Protein AF-A0AB33R6C9-F1 (afdb_monomer_lite)

Radius of gyration: 35.44 Å; chains: 1; bounding box: 58×31×119 Å

Organism: NCBI:txid759913

Sequence (125 aa):
MRLLVHYVFEKSDEPRVKSTPTNRRSEMIALNFREKMIQENEEQLADLSQRYIRLANDLDNFEMALKFLKGDLYEFAQSMLKTDSNWDSLMREFHISRSTVRNWRRKVLDHVREVYMKMGFSLEK

Secondary structure (DSSP, 8-state):
--------------------HHHHHHHHHHHHHHHHHHHHHHHHHHHHHHHHHHHHHHHHHHHHHHHTS-THHHHHHHHHTSTT--HHHHHHHHT--HHHHHHHHHHHHHHHHHHHHHTT--S--

pLDDT: mean 83.79, std 18.88, range [34.28, 97.88]

Structure (mmCIF, N/CA/C/O backbone):
data_AF-A0AB33R6C9-F1
#
_entry.id   AF-A0AB33R6C9-F1
#
loop_
_atom_site.group_PDB
_atom_site.id
_atom_site.type_symbol
_atom_site.label_atom_id
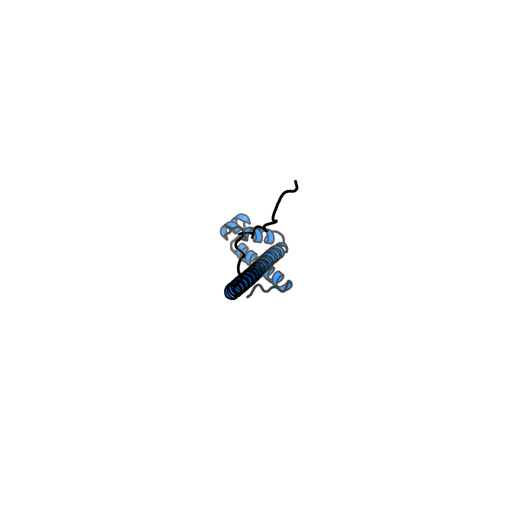_atom_site.label_alt_id
_atom_site.label_comp_id
_atom_site.label_asym_id
_atom_site.label_entity_id
_atom_site.label_seq_id
_atom_site.pdbx_PDB_ins_code
_atom_site.Cartn_x
_atom_site.Cartn_y
_atom_site.Cartn_z
_atom_site.occupancy
_atom_site.B_iso_or_equiv
_atom_site.auth_seq_id
_atom_site.auth_comp_id
_atom_site.auth_asym_id
_atom_site.auth_atom_id
_atom_site.pdbx_PDB_model_num
ATOM 1 N N . MET A 1 1 ? -22.751 6.238 98.188 1.00 43.12 1 MET A N 1
ATOM 2 C CA . MET A 1 1 ? -22.127 6.846 96.993 1.00 43.12 1 MET A CA 1
ATOM 3 C C . MET A 1 1 ? -21.962 5.762 95.928 1.00 43.12 1 MET A C 1
ATOM 5 O O . MET A 1 1 ? -21.115 4.897 96.099 1.00 43.12 1 MET A O 1
ATOM 9 N N . ARG A 1 2 ? -22.795 5.747 94.882 1.00 34.28 2 ARG A N 1
ATOM 10 C CA . ARG A 1 2 ? -22.467 5.161 93.569 1.00 34.28 2 ARG A CA 1
ATOM 11 C C . ARG A 1 2 ? -23.427 5.749 92.536 1.00 34.28 2 ARG A C 1
ATOM 13 O O . ARG A 1 2 ? -24.634 5.752 92.742 1.00 34.28 2 ARG A O 1
ATOM 20 N N . LEU A 1 3 ? -22.820 6.368 91.533 1.00 37.06 3 LEU A N 1
ATOM 21 C CA . LEU A 1 3 ? -23.410 7.271 90.557 1.00 37.06 3 LEU A CA 1
ATOM 22 C C . LEU A 1 3 ? -24.249 6.535 89.505 1.00 37.06 3 LEU A C 1
ATOM 24 O O . LEU A 1 3 ? -23.888 5.450 89.058 1.00 37.06 3 LEU A O 1
ATOM 28 N N . LEU A 1 4 ? -25.333 7.200 89.096 1.00 41.91 4 LEU A N 1
ATOM 29 C CA . LEU A 1 4 ? -26.009 7.060 87.806 1.00 41.91 4 LEU A CA 1
ATOM 30 C C . LEU A 1 4 ? -25.003 7.170 86.657 1.00 41.91 4 LEU A C 1
ATOM 32 O O . LEU A 1 4 ? -24.271 8.152 86.637 1.00 41.91 4 LEU A O 1
ATOM 36 N N . VAL A 1 5 ? -25.084 6.288 85.657 1.00 40.25 5 VAL A N 1
ATOM 37 C CA . VAL A 1 5 ? -25.121 6.712 84.246 1.00 40.25 5 VAL A CA 1
ATOM 38 C C . VAL A 1 5 ? -25.996 5.719 83.478 1.00 40.25 5 VAL A C 1
ATOM 40 O O . VAL A 1 5 ? -25.635 4.565 83.263 1.00 40.25 5 VAL A O 1
ATOM 43 N N . HIS A 1 6 ? -27.180 6.191 83.100 1.00 42.44 6 HIS A N 1
ATOM 44 C CA . HIS A 1 6 ? -28.049 5.585 82.101 1.00 42.44 6 HIS A CA 1
ATOM 45 C C . HIS A 1 6 ? -27.272 5.524 80.776 1.00 42.44 6 HIS A C 1
ATOM 47 O O . HIS A 1 6 ? -26.891 6.566 80.246 1.00 42.44 6 HIS A O 1
ATOM 53 N N . TYR A 1 7 ? -27.028 4.329 80.240 1.00 40.84 7 TYR A N 1
ATOM 54 C CA . TYR A 1 7 ? -26.463 4.172 78.900 1.00 40.84 7 TYR A CA 1
ATOM 55 C C . TYR A 1 7 ? -27.573 4.484 77.888 1.00 40.84 7 TYR A C 1
ATOM 57 O O . TYR A 1 7 ? -28.327 3.609 77.463 1.00 40.84 7 TYR A O 1
ATOM 65 N N . VAL A 1 8 ? -27.752 5.767 77.576 1.00 42.06 8 VAL A N 1
ATOM 66 C CA . VAL A 1 8 ? -28.540 6.191 76.420 1.00 42.06 8 VAL A CA 1
ATOM 67 C C . VAL A 1 8 ? -27.720 5.790 75.201 1.00 42.06 8 VAL A C 1
ATOM 69 O O . VAL A 1 8 ? -26.682 6.382 74.930 1.00 42.06 8 VAL A O 1
ATOM 72 N N . PHE A 1 9 ? -28.160 4.747 74.496 1.00 43.16 9 PHE A N 1
ATOM 73 C CA . PHE A 1 9 ? -27.712 4.506 73.130 1.00 43.16 9 PHE A CA 1
ATOM 74 C C . PHE A 1 9 ? -28.133 5.726 72.313 1.00 43.16 9 PHE A C 1
ATOM 76 O O . PHE A 1 9 ? -29.310 5.895 71.986 1.00 43.16 9 PHE A O 1
ATOM 83 N N . GLU A 1 10 ? -27.172 6.605 72.054 1.00 43.47 10 GLU A N 1
ATOM 84 C CA . GLU A 1 10 ? -27.294 7.694 71.103 1.00 43.47 10 GLU A CA 1
ATOM 85 C C . GLU A 1 10 ? -27.723 7.066 69.773 1.00 43.47 10 GLU A C 1
ATOM 87 O O . GLU A 1 10 ? -27.011 6.260 69.168 1.00 43.47 10 GLU A O 1
ATOM 92 N N . LYS A 1 11 ? -28.965 7.338 69.367 1.00 45.53 11 LYS A N 1
ATOM 93 C CA . LYS A 1 11 ? -29.448 6.988 68.037 1.00 45.53 11 LYS A CA 1
ATOM 94 C C . LYS A 1 11 ? -28.549 7.763 67.081 1.00 45.53 11 LYS A C 1
ATOM 96 O O . LYS A 1 11 ? -28.610 8.987 67.075 1.00 45.53 11 LYS A O 1
ATOM 101 N N . SER A 1 12 ? -27.699 7.069 66.329 1.00 44.62 12 SER A N 1
ATOM 102 C CA . SER A 1 12 ? -26.911 7.717 65.290 1.00 44.62 12 SER A CA 1
ATOM 103 C C . SER A 1 12 ? -27.874 8.395 64.314 1.00 44.62 12 SER A C 1
ATOM 105 O O . SER A 1 12 ? -28.658 7.737 63.629 1.00 44.62 12 SER A O 1
ATOM 107 N N . ASP A 1 13 ? -27.829 9.724 64.281 1.00 49.78 13 ASP A N 1
ATOM 108 C CA . ASP A 1 13 ? -28.570 10.579 63.348 1.00 49.78 13 ASP A CA 1
ATOM 109 C C . ASP A 1 13 ? -27.876 10.610 61.971 1.00 49.78 13 ASP A C 1
ATOM 111 O O . ASP A 1 13 ? -27.908 11.596 61.236 1.00 49.78 13 ASP A O 1
ATOM 115 N N . GLU A 1 14 ? -27.219 9.509 61.596 1.00 55.03 14 GLU A N 1
ATOM 116 C CA . GLU A 1 14 ? -26.761 9.331 60.227 1.00 55.03 14 GLU A CA 1
ATOM 117 C C . GLU A 1 14 ? -27.985 9.056 59.350 1.00 55.03 14 GLU A C 1
ATOM 119 O O . GLU A 1 14 ? -28.774 8.149 59.656 1.00 55.03 14 GLU A O 1
ATOM 124 N N . PRO A 1 15 ? -28.172 9.802 58.246 1.00 49.88 15 PRO A N 1
ATOM 125 C CA . PRO A 1 15 ? -29.261 9.545 57.324 1.00 49.88 15 PRO A CA 1
ATOM 126 C C . PRO A 1 15 ? -29.094 8.137 56.745 1.00 49.88 15 PRO A C 1
ATOM 128 O O . PRO A 1 15 ? -28.334 7.906 55.808 1.00 49.88 15 PRO A O 1
ATOM 131 N N . ARG A 1 16 ? -29.828 7.168 57.305 1.00 59.94 16 ARG A N 1
ATOM 132 C CA . ARG A 1 16 ? -29.941 5.828 56.731 1.00 59.94 16 ARG A CA 1
ATOM 133 C C . ARG A 1 16 ? -30.544 5.978 55.344 1.00 59.94 16 ARG A C 1
ATOM 135 O O . ARG A 1 16 ? -31.725 6.305 55.217 1.00 59.94 16 ARG A O 1
ATOM 142 N N . VAL A 1 17 ? -29.734 5.721 54.319 1.00 58.28 17 VAL A N 1
ATOM 143 C CA . VAL A 1 17 ? -30.177 5.642 52.927 1.00 58.28 17 VAL A CA 1
ATOM 144 C C . VAL A 1 17 ? -31.285 4.591 52.861 1.00 58.28 17 VAL A C 1
ATOM 146 O O . VAL A 1 17 ? -31.045 3.388 52.957 1.00 58.28 17 VAL A O 1
ATOM 149 N N . LYS A 1 18 ? -32.540 5.042 52.785 1.00 55.94 18 LYS A N 1
ATOM 150 C CA . LYS A 1 18 ? -33.691 4.149 52.651 1.00 55.94 18 LYS A CA 1
ATOM 151 C C . LYS A 1 18 ? -33.727 3.663 51.205 1.00 55.94 18 LYS A C 1
ATOM 153 O O . LYS A 1 18 ? -34.119 4.417 50.320 1.00 55.94 18 LYS A O 1
ATOM 158 N N . SER A 1 19 ? -33.347 2.406 50.966 1.00 53.47 19 SER A N 1
ATOM 159 C CA . SER A 1 19 ? -33.488 1.788 49.644 1.00 53.47 19 SER A CA 1
ATOM 160 C C . SER A 1 19 ? -34.977 1.564 49.347 1.00 53.47 19 SER A C 1
ATOM 162 O O . SER A 1 19 ? -35.580 0.599 49.823 1.00 53.47 19 SER A O 1
ATOM 164 N N . THR A 1 20 ? -35.605 2.466 48.601 1.00 58.34 20 THR A N 1
ATOM 165 C CA . THR A 1 20 ? -36.951 2.253 48.055 1.00 58.34 20 THR A CA 1
ATOM 166 C C . THR A 1 20 ? -36.880 1.361 46.804 1.00 58.34 20 THR A C 1
ATOM 168 O O . THR A 1 20 ? -35.846 1.319 46.135 1.00 58.34 20 THR A O 1
ATOM 171 N N . PRO A 1 21 ? -37.951 0.635 46.434 1.00 59.47 21 PRO A N 1
ATOM 172 C CA . PRO A 1 21 ? -37.959 -0.231 45.244 1.00 59.47 21 PRO A CA 1
ATOM 173 C C . PRO A 1 21 ? -37.589 0.503 43.943 1.00 59.47 21 PRO A C 1
ATOM 175 O O . PRO A 1 21 ? -36.956 -0.063 43.054 1.00 5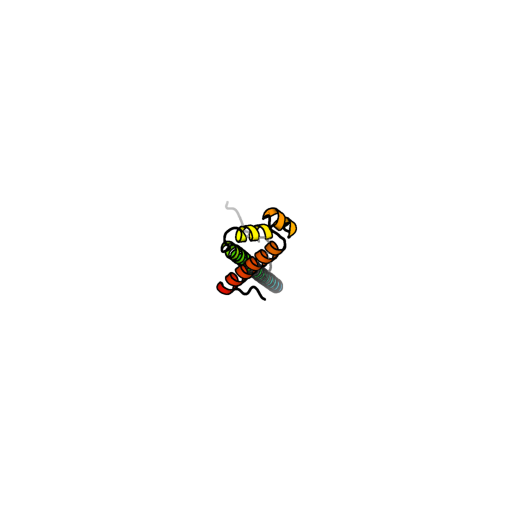9.47 21 PRO A O 1
ATOM 178 N N . THR A 1 22 ? -37.941 1.786 43.849 1.00 61.59 22 THR A N 1
ATOM 179 C CA . THR A 1 22 ? -37.576 2.693 42.755 1.00 61.59 22 THR A CA 1
ATOM 180 C C . THR A 1 22 ? -36.079 2.991 42.707 1.00 61.59 22 THR A C 1
ATOM 182 O O . THR A 1 22 ? -35.517 3.038 41.619 1.00 61.59 22 THR A O 1
ATOM 185 N N . ASN A 1 23 ? -35.422 3.136 43.860 1.00 60.59 23 ASN A N 1
ATOM 186 C CA . ASN A 1 23 ? -33.978 3.349 43.948 1.00 60.59 23 ASN A CA 1
ATOM 187 C C . ASN A 1 23 ? -33.203 2.105 43.460 1.00 60.59 23 ASN A C 1
ATOM 189 O O . ASN A 1 23 ? -32.349 2.247 42.590 1.00 60.59 23 ASN A O 1
ATOM 193 N N . ARG A 1 24 ? -33.617 0.888 43.853 1.00 67.94 24 ARG A N 1
ATOM 194 C CA . ARG A 1 24 ? -33.031 -0.367 43.328 1.00 67.94 24 ARG A CA 1
ATOM 195 C C . ARG A 1 24 ? -33.167 -0.502 41.811 1.00 67.94 24 ARG A C 1
ATOM 197 O O . ARG A 1 24 ? -32.252 -0.965 41.139 1.00 67.94 24 ARG A O 1
ATOM 204 N N . ARG A 1 25 ? -34.312 -0.091 41.253 1.00 74.75 25 ARG A N 1
ATOM 205 C CA . ARG A 1 25 ? -34.537 -0.113 39.801 1.00 74.75 25 ARG A CA 1
ATOM 206 C C . ARG A 1 25 ? -33.613 0.867 39.077 1.00 74.75 25 ARG A C 1
ATOM 208 O O . ARG A 1 25 ? -33.055 0.507 38.048 1.00 74.75 25 ARG A O 1
ATOM 215 N N . SER A 1 26 ? -33.435 2.074 39.611 1.00 78.44 26 SER A N 1
ATOM 216 C CA . SER A 1 26 ? -32.513 3.068 39.051 1.00 78.44 26 SER A CA 1
ATOM 217 C C . SER A 1 26 ? -31.052 2.627 39.143 1.00 78.44 26 SER A C 1
ATOM 219 O O . SER A 1 26 ? -30.313 2.806 38.180 1.00 78.44 26 SER A O 1
ATOM 221 N N . GLU A 1 27 ? -30.646 2.005 40.253 1.00 77.88 27 GLU A N 1
ATOM 222 C CA . GLU A 1 27 ? -29.307 1.424 40.419 1.00 77.88 27 GLU A CA 1
ATOM 223 C C . GLU A 1 27 ? -29.046 0.314 39.394 1.00 77.88 27 GLU A C 1
ATOM 225 O O . GLU A 1 27 ? -28.038 0.353 38.695 1.00 77.88 27 GLU A O 1
ATOM 230 N N . MET A 1 28 ? -29.985 -0.624 39.223 1.00 80.88 28 MET A N 1
ATOM 231 C CA . MET A 1 28 ? -29.882 -1.668 38.196 1.00 80.88 28 MET A CA 1
ATOM 232 C C . MET A 1 28 ? -29.802 -1.092 36.780 1.00 80.88 28 MET A C 1
ATOM 234 O O . MET A 1 28 ? -29.017 -1.562 35.965 1.00 80.88 28 MET A O 1
ATOM 238 N N . ILE A 1 29 ? -30.598 -0.063 36.476 1.00 83.06 29 ILE A N 1
ATOM 239 C CA . ILE A 1 29 ? -30.553 0.610 35.174 1.00 83.06 29 ILE A CA 1
ATOM 240 C C . ILE A 1 29 ? -29.179 1.257 34.959 1.00 83.06 29 ILE A C 1
ATOM 242 O O . ILE A 1 29 ? -28.590 1.076 33.897 1.00 83.06 29 ILE A O 1
ATOM 246 N N . ALA A 1 30 ? -28.642 1.964 35.956 1.00 88.12 30 ALA A N 1
ATOM 247 C CA . ALA A 1 30 ? -27.326 2.594 35.871 1.00 88.12 30 ALA A CA 1
ATOM 248 C C . ALA A 1 30 ? -26.193 1.569 35.684 1.00 88.12 30 ALA A C 1
ATOM 250 O O . ALA A 1 30 ? -25.288 1.804 34.882 1.00 88.12 30 ALA A O 1
ATOM 251 N N . LEU A 1 31 ? -26.260 0.423 36.373 1.00 88.88 31 LEU A N 1
ATOM 252 C CA . LEU A 1 31 ? -25.316 -0.684 36.194 1.00 88.88 31 LEU A CA 1
ATOM 253 C C . LEU A 1 31 ? -25.395 -1.262 34.777 1.00 88.88 31 LEU A C 1
ATOM 255 O O . LEU A 1 31 ? -24.372 -1.336 34.104 1.00 88.88 31 LEU A O 1
ATOM 259 N N . ASN A 1 32 ? -26.601 -1.546 34.281 1.00 89.06 32 ASN A N 1
ATOM 260 C CA . ASN A 1 32 ? -26.800 -2.064 32.925 1.00 89.06 32 ASN A CA 1
ATOM 261 C C . ASN A 1 32 ? -26.306 -1.083 31.847 1.00 89.06 32 ASN A C 1
ATOM 263 O O . ASN A 1 32 ? -25.702 -1.495 30.860 1.00 89.06 32 ASN A O 1
ATOM 267 N N . PHE A 1 33 ? -26.541 0.225 32.020 1.00 90.62 33 PHE A N 1
ATOM 268 C CA . PHE A 1 33 ? -26.008 1.240 31.105 1.00 90.62 33 PHE A CA 1
ATOM 269 C C . PHE A 1 33 ? -24.482 1.263 31.118 1.00 90.62 33 PHE A C 1
ATOM 271 O O . PHE A 1 33 ? -23.870 1.368 30.059 1.00 90.62 33 PHE A O 1
ATOM 278 N N . ARG A 1 34 ? -23.863 1.148 32.297 1.00 90.94 34 ARG A N 1
ATOM 279 C CA . ARG A 1 34 ? -22.406 1.093 32.421 1.00 90.94 34 ARG A CA 1
ATOM 280 C C . ARG A 1 34 ? -21.832 -0.153 31.749 1.00 90.94 34 ARG A C 1
ATOM 282 O O . ARG A 1 34 ? -20.853 -0.027 31.025 1.00 90.94 34 ARG A O 1
ATOM 289 N N . GLU A 1 35 ? -22.425 -1.321 31.974 1.00 93.44 35 GLU A N 1
ATOM 290 C CA . GLU A 1 35 ? -22.000 -2.574 31.338 1.00 93.44 35 GLU A CA 1
ATOM 291 C C . GLU A 1 35 ? -22.091 -2.475 29.815 1.00 93.44 35 GLU A C 1
ATOM 293 O O . GLU A 1 35 ? -21.118 -2.759 29.122 1.00 93.44 35 GLU A O 1
ATOM 298 N N . LYS A 1 36 ? -23.213 -1.963 29.298 1.00 93.81 36 LYS A N 1
ATOM 299 C CA . LYS A 1 36 ? -23.396 -1.754 27.860 1.00 93.81 36 LYS A CA 1
ATOM 300 C C . LYS A 1 36 ? -22.390 -0.756 27.278 1.00 93.81 36 LYS A C 1
ATOM 302 O O . LYS A 1 36 ? -21.826 -1.015 26.225 1.00 93.81 36 LYS A O 1
ATOM 307 N N . MET A 1 37 ? -22.125 0.349 27.976 1.00 92.62 37 MET A N 1
ATOM 308 C CA . MET A 1 37 ? -21.108 1.330 27.575 1.00 92.62 37 MET A CA 1
ATOM 309 C C . MET A 1 37 ? -19.702 0.722 27.517 1.00 92.62 37 MET A C 1
ATOM 311 O O . MET A 1 37 ? -18.938 1.030 26.607 1.00 92.62 37 MET A O 1
ATOM 315 N N . ILE A 1 38 ? -19.347 -0.128 28.487 1.00 95.38 38 ILE A N 1
ATOM 316 C CA . ILE A 1 38 ? -18.057 -0.832 28.495 1.00 95.38 38 ILE A CA 1
ATOM 317 C C . ILE A 1 38 ? -17.977 -1.775 27.296 1.00 95.38 38 ILE A C 1
ATOM 319 O O . ILE A 1 38 ? -16.998 -1.717 26.559 1.00 95.38 38 ILE A O 1
ATOM 323 N N . GLN A 1 39 ? -19.025 -2.567 27.063 1.00 95.75 39 GLN A N 1
ATOM 324 C CA . GLN A 1 39 ? -19.089 -3.488 25.934 1.00 95.75 39 GLN A CA 1
ATOM 325 C C . GLN A 1 39 ? -18.959 -2.754 24.589 1.00 95.75 39 GLN A C 1
ATOM 327 O O . GLN A 1 39 ? -18.139 -3.134 23.761 1.00 95.75 39 GLN A O 1
ATOM 332 N N . GLU A 1 40 ? -19.715 -1.674 24.377 1.00 93.88 40 GLU A N 1
ATOM 333 C CA . GLU A 1 40 ? -19.638 -0.878 23.144 1.00 93.88 40 GLU A CA 1
ATOM 334 C C . GLU A 1 40 ? -18.232 -0.300 22.931 1.00 93.88 40 GLU A C 1
ATOM 336 O O . GLU A 1 40 ? -17.712 -0.306 21.815 1.00 93.88 40 GLU A O 1
ATOM 341 N N . ASN A 1 41 ? -17.586 0.172 23.999 1.00 95.00 41 ASN A N 1
ATOM 342 C CA . ASN A 1 41 ? -16.226 0.693 23.924 1.00 95.00 41 ASN A CA 1
ATOM 343 C C . ASN A 1 41 ? -15.198 -0.410 23.609 1.00 95.00 41 ASN A C 1
ATOM 345 O O . ASN A 1 41 ? -14.283 -0.190 22.818 1.00 95.00 41 ASN A O 1
ATOM 349 N N . GLU A 1 42 ? -15.347 -1.600 24.193 1.00 97.00 42 GLU A N 1
ATOM 350 C CA . GLU A 1 42 ? -14.513 -2.767 23.883 1.00 97.00 42 GLU A CA 1
ATOM 351 C C . GLU A 1 42 ? -14.674 -3.208 22.423 1.00 97.00 42 GLU A C 1
ATOM 353 O O . GLU A 1 42 ? -13.678 -3.448 21.740 1.00 97.00 42 GLU A O 1
ATOM 358 N N . GLU A 1 43 ? -15.907 -3.244 21.914 1.00 96.38 43 GLU A N 1
ATOM 359 C CA . GLU A 1 43 ? -16.206 -3.564 20.515 1.00 96.38 43 GLU A CA 1
ATOM 360 C C . GLU A 1 43 ? -15.592 -2.534 19.552 1.00 96.38 43 GLU A C 1
ATOM 362 O O . GLU A 1 43 ? -14.973 -2.904 18.550 1.00 96.38 43 GLU A O 1
ATOM 367 N N . GLN A 1 44 ? -15.699 -1.241 19.873 1.00 95.94 44 GLN A N 1
ATOM 368 C CA . GLN A 1 44 ? -15.082 -0.168 19.087 1.00 95.94 44 GLN A CA 1
ATOM 369 C C . GLN A 1 44 ? -13.556 -0.267 19.074 1.00 95.94 44 GLN A C 1
ATOM 371 O O . GLN 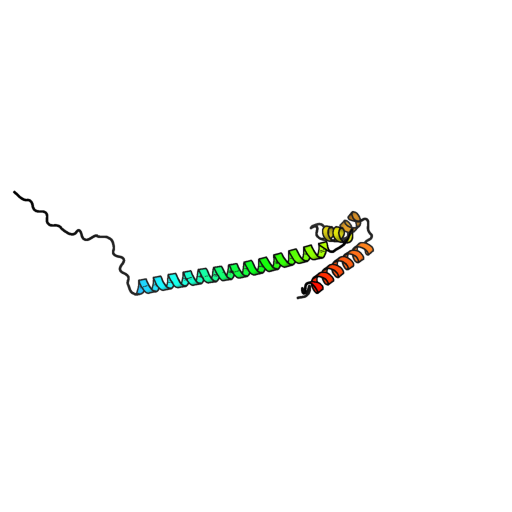A 1 44 ? -12.933 -0.135 18.017 1.00 95.94 44 GLN A O 1
ATOM 376 N N . LEU A 1 45 ? -12.942 -0.519 20.232 1.00 96.88 45 LEU A N 1
ATOM 377 C CA . LEU A 1 45 ? -11.498 -0.713 20.332 1.00 96.88 45 LEU A CA 1
ATOM 378 C C . LEU A 1 45 ? -11.050 -1.934 19.529 1.00 96.88 45 LEU A C 1
ATOM 380 O O . LEU A 1 45 ? -10.076 -1.836 18.784 1.00 96.88 45 LEU A O 1
ATOM 384 N N . ALA A 1 46 ? -11.777 -3.049 19.615 1.00 96.94 46 ALA A N 1
ATOM 385 C CA . ALA A 1 46 ? -11.475 -4.254 18.855 1.00 96.94 46 ALA A CA 1
ATOM 386 C C . ALA A 1 46 ? -11.532 -4.010 17.336 1.00 96.94 46 ALA A C 1
ATOM 388 O O . ALA A 1 46 ? -10.619 -4.423 16.617 1.00 96.94 46 ALA A O 1
ATOM 389 N N . ASP A 1 47 ? -12.548 -3.296 16.838 1.00 95.81 47 ASP A N 1
ATOM 390 C CA . ASP A 1 47 ? -12.645 -2.932 15.418 1.00 95.81 47 ASP A CA 1
ATOM 391 C C . ASP A 1 47 ? -11.481 -2.027 14.978 1.00 95.81 47 ASP A C 1
ATOM 393 O O . ASP A 1 47 ? -10.827 -2.297 13.966 1.00 95.81 47 ASP A O 1
ATOM 397 N N . LEU A 1 48 ? -11.156 -0.994 15.762 1.00 97.44 48 LEU A N 1
ATOM 398 C CA . LEU A 1 48 ? -10.024 -0.107 15.480 1.00 97.44 48 LEU A CA 1
AT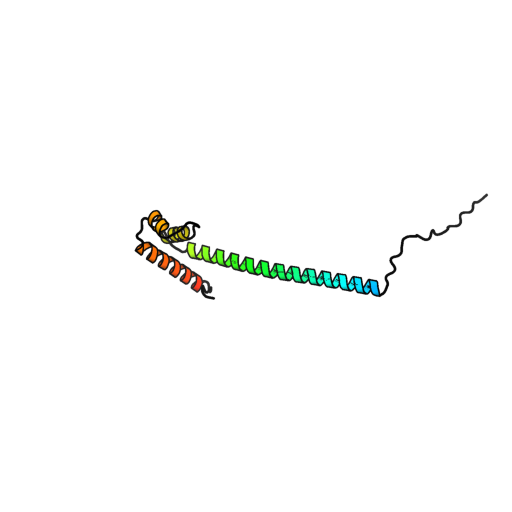OM 399 C C . LEU A 1 48 ? -8.691 -0.862 15.469 1.00 97.44 48 LEU A C 1
ATOM 401 O O . LEU A 1 48 ? -7.900 -0.696 14.537 1.00 97.44 48 LEU A O 1
ATOM 405 N N . SER A 1 49 ? -8.455 -1.727 16.456 1.00 96.50 49 SER A N 1
ATOM 406 C CA . SER A 1 49 ? -7.267 -2.581 16.506 1.00 96.50 49 SER A CA 1
ATOM 407 C C . SER A 1 49 ? -7.194 -3.502 15.294 1.00 96.50 49 SER A C 1
ATOM 409 O O . SER A 1 49 ? -6.142 -3.620 14.669 1.00 96.50 49 SER A O 1
ATOM 411 N N . GLN A 1 50 ? -8.312 -4.108 14.898 1.00 96.44 50 GLN A N 1
ATOM 412 C CA . GLN A 1 50 ? -8.354 -5.001 13.747 1.00 96.44 50 GLN A CA 1
ATOM 413 C C . GLN A 1 50 ? -8.060 -4.266 12.432 1.00 96.44 50 GLN A C 1
ATOM 415 O O . GLN A 1 50 ? -7.380 -4.821 11.562 1.00 96.44 50 GLN A O 1
ATOM 420 N N . ARG A 1 51 ? -8.551 -3.030 12.271 1.00 95.75 51 ARG A N 1
ATOM 421 C CA . ARG A 1 51 ? -8.236 -2.171 11.116 1.00 95.75 51 ARG A CA 1
ATOM 422 C C . ARG A 1 51 ? -6.766 -1.776 11.098 1.00 95.75 51 ARG A C 1
ATOM 424 O O . ARG A 1 51 ? -6.137 -1.864 10.047 1.00 95.75 51 ARG A O 1
ATOM 431 N N . TYR A 1 52 ? -6.223 -1.389 12.249 1.00 96.19 52 TYR A N 1
ATOM 432 C CA . TYR A 1 52 ? -4.813 -1.043 12.386 1.00 96.19 52 TYR A CA 1
ATOM 433 C C . TYR A 1 52 ? -3.905 -2.221 12.022 1.00 96.19 52 TYR A C 1
ATOM 435 O O . TYR A 1 52 ? -3.021 -2.062 11.189 1.00 96.19 52 TYR A O 1
ATOM 443 N N . ILE A 1 53 ? -4.168 -3.412 12.570 1.00 95.38 53 ILE A N 1
ATOM 444 C CA . ILE A 1 53 ? -3.387 -4.625 12.280 1.00 95.38 53 ILE A CA 1
ATOM 445 C C . ILE A 1 53 ? -3.420 -4.954 10.785 1.00 95.38 53 ILE A C 1
ATOM 447 O O . ILE A 1 53 ? -2.389 -5.289 10.212 1.00 95.38 53 ILE A O 1
ATOM 451 N N . ARG A 1 54 ? -4.585 -4.838 10.131 1.00 91.75 54 ARG A N 1
ATOM 452 C CA . ARG A 1 54 ? -4.686 -5.054 8.677 1.00 91.75 54 ARG A CA 1
ATOM 453 C C . ARG A 1 54 ? -3.810 -4.072 7.905 1.00 91.75 54 ARG A C 1
ATOM 455 O O . ARG A 1 54 ? -3.028 -4.508 7.076 1.00 91.75 54 ARG A O 1
ATOM 462 N N . LEU A 1 55 ? -3.900 -2.779 8.218 1.00 94.62 55 LEU A N 1
ATOM 463 C CA . LEU A 1 55 ? -3.105 -1.756 7.541 1.00 94.62 55 LEU A CA 1
ATOM 464 C C . LEU A 1 55 ? -1.600 -1.935 7.783 1.00 94.62 55 LEU A C 1
ATOM 466 O O . LEU A 1 55 ? -0.815 -1.788 6.852 1.00 94.62 55 LEU A O 1
ATOM 470 N N . ALA A 1 56 ? -1.201 -2.261 9.013 1.00 95.12 56 ALA A N 1
ATOM 471 C CA . ALA A 1 56 ? 0.191 -2.540 9.351 1.00 95.12 56 ALA A CA 1
ATOM 472 C C . ALA A 1 56 ? 0.723 -3.734 8.546 1.00 95.12 56 ALA A C 1
ATOM 474 O O . ALA A 1 56 ? 1.753 -3.618 7.892 1.00 95.12 56 ALA A O 1
ATOM 475 N N . ASN A 1 57 ? -0.037 -4.832 8.494 1.00 92.00 57 ASN A N 1
ATOM 476 C CA . ASN A 1 57 ? 0.324 -5.996 7.688 1.00 92.00 57 ASN A CA 1
ATOM 477 C C . ASN A 1 57 ? 0.406 -5.659 6.192 1.00 92.00 57 ASN A C 1
ATOM 479 O O . ASN A 1 57 ? 1.317 -6.121 5.514 1.00 92.00 57 ASN A O 1
ATOM 483 N N . ASP A 1 58 ? -0.522 -4.859 5.661 1.00 91.00 58 ASP A N 1
ATOM 484 C CA . ASP A 1 58 ? -0.498 -4.443 4.253 1.00 91.00 58 ASP A CA 1
ATOM 485 C C . ASP A 1 58 ? 0.766 -3.624 3.931 1.00 91.00 58 ASP A C 1
ATOM 487 O O . ASP A 1 58 ? 1.395 -3.839 2.891 1.00 91.00 58 ASP A O 1
ATOM 491 N N . LEU A 1 59 ? 1.179 -2.730 4.838 1.00 93.06 59 LEU A N 1
ATOM 492 C CA . LEU A 1 59 ? 2.423 -1.966 4.713 1.00 93.06 59 LEU A CA 1
ATOM 493 C C . LEU A 1 59 ? 3.658 -2.871 4.772 1.00 93.06 59 LEU A C 1
ATOM 495 O O . LEU A 1 59 ? 4.517 -2.766 3.896 1.00 93.06 59 LEU A O 1
ATOM 499 N N . ASP A 1 60 ? 3.719 -3.789 5.737 1.00 93.06 60 ASP A N 1
ATOM 500 C CA . ASP A 1 60 ? 4.831 -4.734 5.884 1.00 93.06 60 ASP A CA 1
ATOM 501 C C . ASP A 1 60 ? 4.966 -5.633 4.645 1.00 93.06 60 ASP A C 1
ATOM 503 O O . ASP A 1 60 ? 6.062 -5.828 4.111 1.00 93.06 60 ASP A O 1
ATOM 507 N N . ASN A 1 61 ? 3.839 -6.130 4.125 1.00 91.06 61 ASN A N 1
ATOM 508 C CA . ASN A 1 61 ? 3.787 -6.927 2.901 1.00 91.06 61 ASN A CA 1
ATOM 509 C C . ASN A 1 61 ? 4.252 -6.125 1.680 1.00 91.06 61 ASN A C 1
ATOM 511 O O . ASN A 1 61 ? 4.977 -6.645 0.827 1.00 91.06 61 ASN A O 1
ATOM 515 N N . PHE A 1 62 ? 3.840 -4.860 1.569 1.00 93.38 62 PHE A N 1
ATOM 516 C CA . PHE A 1 62 ? 4.284 -3.978 0.494 1.00 93.38 62 PHE A CA 1
ATOM 517 C C . PHE A 1 62 ? 5.789 -3.701 0.568 1.00 93.38 62 PHE A C 1
ATOM 519 O O . PHE A 1 62 ? 6.486 -3.835 -0.439 1.00 93.38 62 PHE A O 1
ATOM 526 N N . GLU A 1 63 ? 6.312 -3.377 1.751 1.00 93.69 63 GLU A N 1
ATOM 527 C CA . GLU A 1 63 ? 7.741 -3.142 1.954 1.00 93.69 63 GLU A CA 1
ATOM 528 C C . GLU A 1 63 ? 8.560 -4.401 1.633 1.00 93.69 63 GLU A C 1
ATOM 530 O O . GLU A 1 63 ? 9.576 -4.330 0.935 1.00 93.69 63 GLU A O 1
ATOM 535 N N . MET A 1 64 ? 8.092 -5.570 2.076 1.00 92.56 64 MET A N 1
ATOM 536 C CA . MET A 1 64 ? 8.696 -6.859 1.744 1.00 92.56 64 MET A CA 1
ATOM 537 C C . MET A 1 64 ? 8.698 -7.117 0.233 1.00 92.56 64 MET A C 1
ATOM 539 O O . MET A 1 64 ? 9.721 -7.532 -0.311 1.00 92.56 64 MET A O 1
ATOM 543 N N . ALA A 1 65 ? 7.593 -6.835 -0.464 1.00 94.19 65 ALA A N 1
ATOM 544 C CA . ALA A 1 65 ? 7.516 -6.989 -1.914 1.00 94.19 65 ALA A CA 1
ATOM 545 C C . ALA A 1 65 ? 8.526 -6.095 -2.645 1.00 94.19 65 ALA A C 1
ATOM 547 O O . ALA A 1 65 ? 9.148 -6.538 -3.607 1.00 94.19 65 ALA A O 1
ATOM 548 N N . LEU A 1 66 ? 8.751 -4.867 -2.172 1.00 95.38 66 LEU A N 1
ATOM 549 C CA . LEU A 1 66 ? 9.775 -3.998 -2.750 1.00 95.38 66 LEU A CA 1
ATOM 550 C C . LEU A 1 66 ? 11.188 -4.515 -2.493 1.00 95.38 66 LEU A C 1
ATOM 552 O O . LEU A 1 66 ? 12.001 -4.486 -3.411 1.00 95.38 66 LEU A O 1
ATOM 556 N N . LYS A 1 67 ? 11.481 -5.044 -1.299 1.00 93.12 67 LYS A N 1
ATOM 557 C CA . LYS A 1 67 ? 12.804 -5.605 -0.957 1.00 93.12 67 LYS A CA 1
ATOM 558 C C . LYS A 1 67 ? 13.237 -6.772 -1.856 1.00 93.12 67 LYS A C 1
ATOM 560 O O . LYS A 1 67 ? 14.426 -7.076 -1.909 1.00 93.12 67 LYS A O 1
ATOM 565 N N . PHE A 1 68 ? 12.312 -7.421 -2.567 1.00 93.94 68 PHE A N 1
ATOM 566 C CA . PHE A 1 68 ? 12.639 -8.463 -3.548 1.00 93.94 68 PHE A CA 1
ATOM 567 C C . PHE A 1 68 ? 13.048 -7.928 -4.929 1.00 93.94 68 PHE A C 1
ATOM 569 O O . PHE A 1 68 ? 13.593 -8.690 -5.740 1.00 93.94 68 PHE A O 1
ATOM 576 N N . LEU A 1 69 ? 12.843 -6.636 -5.202 1.00 94.88 69 LEU A N 1
ATOM 577 C CA . LEU A 1 69 ? 13.434 -5.978 -6.363 1.00 94.88 69 LEU A CA 1
ATOM 578 C C . LEU A 1 69 ? 14.959 -5.966 -6.229 1.00 94.88 69 LEU A C 1
ATOM 580 O O . LEU A 1 69 ? 15.517 -5.912 -5.136 1.00 94.88 69 LEU A O 1
ATOM 584 N N . LYS A 1 70 ? 15.655 -6.010 -7.366 1.00 90.81 70 LYS A N 1
ATOM 585 C CA . LYS A 1 70 ? 17.121 -6.059 -7.408 1.00 90.81 70 LYS A CA 1
ATOM 586 C C . LYS A 1 70 ? 17.697 -4.784 -8.012 1.00 90.81 70 LYS A C 1
ATOM 588 O O . LYS A 1 70 ? 17.176 -4.301 -9.019 1.00 90.81 70 LYS A O 1
ATOM 593 N N . GLY A 1 71 ? 18.811 -4.323 -7.438 1.00 93.44 71 GLY A N 1
ATOM 594 C CA . GLY A 1 71 ? 19.619 -3.212 -7.952 1.00 93.44 71 GLY A CA 1
ATOM 595 C C . GLY A 1 71 ? 18.798 -1.947 -8.187 1.00 93.44 71 GLY A C 1
ATOM 596 O O . GLY A 1 71 ? 17.914 -1.622 -7.396 1.00 93.44 71 GLY A O 1
ATOM 597 N N . ASP A 1 72 ? 19.035 -1.297 -9.323 1.00 94.56 72 ASP A N 1
ATOM 598 C CA . ASP A 1 72 ? 18.439 -0.007 -9.684 1.00 94.56 72 ASP A CA 1
ATOM 599 C C . ASP A 1 72 ? 16.902 0.008 -9.642 1.00 94.56 72 ASP A C 1
ATOM 601 O O . ASP A 1 72 ? 16.305 1.056 -9.419 1.00 94.56 72 ASP A O 1
ATOM 605 N N . LEU A 1 73 ? 16.227 -1.136 -9.836 1.00 96.12 73 LEU A N 1
ATOM 606 C CA . LEU A 1 73 ? 14.762 -1.197 -9.749 1.00 96.12 73 LEU A CA 1
ATOM 607 C C . LEU A 1 73 ? 14.248 -1.034 -8.314 1.00 96.12 73 LEU A C 1
ATOM 609 O O . LEU A 1 73 ? 13.159 -0.489 -8.134 1.00 96.12 73 LEU A O 1
ATOM 613 N N . TYR A 1 74 ? 15.003 -1.500 -7.315 1.00 96.56 74 TYR A N 1
ATOM 614 C CA . TYR A 1 74 ? 14.665 -1.290 -5.907 1.00 96.56 74 TYR A CA 1
ATOM 615 C C . TYR A 1 74 ? 14.816 0.186 -5.541 1.00 96.56 74 TYR A C 1
ATOM 617 O O . TYR A 1 74 ? 13.868 0.797 -5.052 1.00 96.56 74 TYR A O 1
ATOM 625 N N . GLU A 1 75 ? 15.963 0.782 -5.872 1.00 96.44 75 GLU A N 1
ATOM 626 C CA . GLU A 1 75 ? 16.233 2.203 -5.632 1.00 96.44 75 GLU A CA 1
ATOM 627 C C . GLU A 1 75 ? 15.213 3.092 -6.355 1.00 96.44 75 GLU A C 1
ATOM 629 O O . GLU A 1 75 ? 14.646 4.015 -5.770 1.00 96.44 75 GLU A O 1
ATOM 634 N N . PHE A 1 76 ? 14.891 2.761 -7.609 1.00 97.12 76 PHE A N 1
ATOM 635 C CA . PHE A 1 76 ? 13.858 3.445 -8.380 1.00 97.12 76 PHE A CA 1
ATOM 636 C C . PHE A 1 76 ? 12.483 3.361 -7.715 1.00 97.12 76 PHE A C 1
ATOM 638 O O . PHE A 1 76 ? 11.784 4.372 -7.631 1.00 97.12 76 PHE A O 1
ATOM 645 N N . ALA A 1 77 ? 12.092 2.189 -7.207 1.00 96.75 77 ALA A N 1
ATOM 646 C CA . ALA A 1 77 ? 10.830 2.035 -6.493 1.00 96.75 77 ALA A CA 1
ATOM 647 C C . ALA A 1 77 ? 10.799 2.855 -5.193 1.00 96.75 77 ALA A C 1
ATOM 649 O O . ALA A 1 77 ? 9.785 3.486 -4.905 1.00 96.75 77 ALA A O 1
ATOM 650 N N . GLN A 1 78 ? 11.904 2.924 -4.446 1.00 96.00 78 GLN A N 1
ATOM 651 C CA . GLN A 1 78 ? 11.997 3.784 -3.262 1.00 96.00 78 GLN A CA 1
ATOM 652 C C . GLN A 1 78 ? 11.867 5.270 -3.627 1.00 96.00 78 GLN A C 1
ATOM 654 O O . GLN A 1 78 ? 11.123 6.005 -2.977 1.00 96.00 78 GLN A O 1
ATOM 659 N N . SER A 1 79 ? 12.520 5.719 -4.701 1.00 96.50 79 SER A N 1
ATOM 660 C CA . SER A 1 79 ? 12.410 7.106 -5.168 1.00 96.50 79 SER A CA 1
ATOM 661 C C . SER A 1 79 ? 11.024 7.457 -5.711 1.00 96.50 79 SER A C 1
ATOM 663 O O . SER A 1 79 ? 10.602 8.609 -5.605 1.00 96.50 79 SER A O 1
ATOM 665 N N . MET A 1 80 ? 10.270 6.483 -6.230 1.00 95.38 80 MET A N 1
ATOM 666 C CA . MET A 1 80 ? 8.860 6.671 -6.595 1.00 95.38 80 MET A CA 1
ATOM 667 C C . MET A 1 80 ? 7.949 6.953 -5.391 1.00 95.38 80 MET A C 1
ATOM 669 O O . MET A 1 80 ? 6.910 7.580 -5.573 1.00 95.38 80 MET A O 1
ATOM 673 N N . LEU A 1 81 ? 8.310 6.499 -4.188 1.00 94.00 81 LEU A N 1
ATOM 674 C CA . LEU A 1 81 ? 7.495 6.657 -2.976 1.00 94.00 81 LEU A CA 1
ATOM 675 C C . LEU A 1 81 ? 7.735 7.980 -2.236 1.00 94.00 81 LEU A C 1
ATOM 677 O O . LEU A 1 81 ? 7.041 8.273 -1.264 1.00 94.00 81 LEU A O 1
ATOM 681 N N . LYS A 1 82 ? 8.707 8.788 -2.674 1.00 94.56 82 LYS A N 1
ATOM 682 C CA . LYS A 1 82 ? 8.958 10.120 -2.106 1.00 94.56 82 LYS A CA 1
ATOM 683 C C . LYS A 1 82 ? 7.770 11.045 -2.404 1.00 94.56 82 LYS A C 1
ATOM 685 O O . LYS A 1 82 ? 7.257 11.044 -3.520 1.00 94.56 82 LYS A O 1
ATOM 690 N N . THR A 1 83 ? 7.382 11.881 -1.441 1.00 91.88 83 THR A N 1
ATOM 691 C CA . THR A 1 83 ? 6.218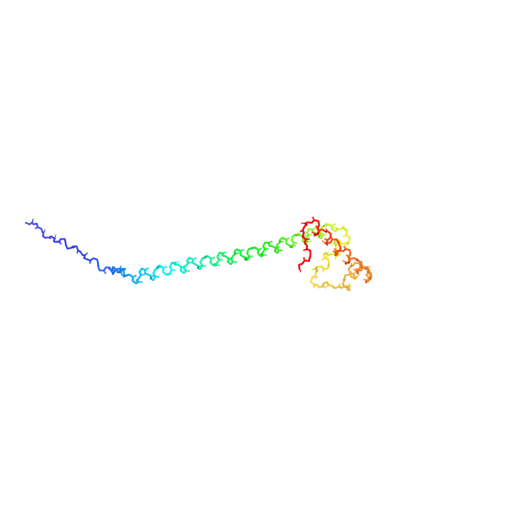 12.785 -1.547 1.00 91.88 83 THR A CA 1
ATOM 692 C C . THR A 1 83 ? 6.255 13.687 -2.785 1.00 91.88 83 THR A C 1
ATOM 694 O O . THR A 1 83 ? 5.236 13.863 -3.445 1.00 91.88 83 THR A O 1
ATOM 697 N N . ASP A 1 84 ? 7.436 14.192 -3.149 1.00 90.38 84 ASP A N 1
ATOM 698 C CA . ASP A 1 84 ? 7.615 15.116 -4.281 1.00 90.38 84 ASP A CA 1
ATOM 699 C C . ASP A 1 84 ? 8.003 14.403 -5.590 1.00 90.38 84 ASP A C 1
ATOM 701 O O . ASP A 1 84 ? 8.451 15.031 -6.557 1.00 90.38 84 ASP A O 1
ATOM 705 N N . SER A 1 85 ? 7.867 13.074 -5.631 1.00 92.06 85 SER A N 1
ATOM 706 C CA . SER A 1 85 ? 8.266 12.274 -6.783 1.00 92.06 85 SER A CA 1
ATOM 707 C C . SER A 1 85 ? 7.337 12.512 -7.967 1.00 92.06 85 SER A C 1
ATOM 709 O O . SER A 1 85 ? 6.119 12.353 -7.898 1.00 92.06 85 SER A O 1
ATOM 711 N N . ASN A 1 86 ? 7.928 12.871 -9.100 1.00 94.12 86 ASN A N 1
ATOM 712 C CA . ASN A 1 86 ? 7.249 12.930 -10.379 1.00 94.12 86 ASN A CA 1
ATOM 713 C C . ASN A 1 86 ? 8.132 12.318 -11.466 1.00 94.12 86 ASN A C 1
ATOM 715 O O . ASN A 1 86 ? 9.299 11.982 -11.271 1.00 94.12 86 ASN A O 1
ATOM 719 N N . TRP A 1 87 ? 7.566 12.143 -12.654 1.00 93.88 87 TRP A N 1
ATOM 720 C CA . TRP A 1 87 ? 8.290 11.451 -13.712 1.00 93.88 87 TRP A CA 1
ATOM 721 C C . TRP A 1 87 ? 9.553 12.185 -14.156 1.00 93.88 87 TRP A C 1
ATOM 723 O O . TRP A 1 87 ? 10.541 11.529 -14.469 1.00 93.88 87 TRP A O 1
ATOM 733 N N . ASP A 1 88 ? 9.534 13.516 -14.166 1.00 95.06 88 ASP A N 1
ATOM 734 C CA . ASP A 1 88 ? 10.688 14.303 -14.589 1.00 95.06 88 ASP A CA 1
ATOM 735 C C . ASP A 1 88 ? 11.778 14.301 -13.512 1.00 95.06 88 ASP A C 1
ATOM 737 O O . ASP A 1 88 ? 12.963 14.297 -13.846 1.00 95.06 88 ASP A O 1
ATOM 741 N N . SER A 1 89 ? 11.412 14.253 -12.224 1.00 95.75 89 SER A N 1
ATOM 742 C CA . SER A 1 89 ? 12.382 14.088 -11.136 1.00 95.75 89 SER A CA 1
ATOM 743 C C . SER A 1 89 ? 13.071 12.729 -11.208 1.00 95.75 89 SER A C 1
ATOM 745 O O . SER A 1 89 ? 14.293 12.683 -11.130 1.00 95.75 89 SER A O 1
ATOM 747 N N . LEU A 1 90 ? 12.327 11.650 -11.469 1.00 96.75 90 LEU A N 1
ATOM 748 C CA . LEU A 1 90 ? 12.889 10.304 -11.630 1.00 96.75 90 LEU A CA 1
ATOM 749 C C . LEU A 1 90 ? 13.803 10.194 -12.856 1.00 96.75 90 LEU A C 1
ATOM 751 O O . LEU A 1 90 ? 14.847 9.551 -12.795 1.00 96.75 90 LEU A O 1
ATOM 755 N N . MET A 1 91 ? 13.445 10.845 -13.968 1.00 97.31 91 MET A N 1
ATOM 756 C CA . MET A 1 91 ? 14.317 10.917 -15.146 1.00 97.31 91 MET A CA 1
ATOM 757 C C . MET A 1 91 ? 15.647 11.601 -14.827 1.00 97.31 91 MET A C 1
ATOM 759 O O . MET A 1 91 ? 16.690 11.135 -15.280 1.00 97.31 91 MET A O 1
ATOM 763 N N . ARG A 1 92 ? 15.612 12.697 -14.055 1.00 96.38 92 ARG A N 1
ATOM 764 C CA . ARG A 1 92 ? 16.820 13.418 -13.631 1.00 96.38 92 ARG A CA 1
ATOM 765 C C . ARG A 1 92 ? 17.656 12.610 -12.643 1.00 96.38 92 ARG A C 1
ATOM 767 O O . ARG A 1 92 ? 18.863 12.557 -12.815 1.00 96.38 92 ARG A O 1
ATOM 774 N N . GLU A 1 93 ? 17.020 11.992 -11.652 1.00 96.62 93 GLU A N 1
ATOM 775 C CA . GLU A 1 93 ? 17.681 11.232 -10.583 1.00 96.62 93 GLU A CA 1
ATOM 776 C C . GLU A 1 93 ? 18.398 9.987 -11.117 1.00 96.62 93 GLU A C 1
ATOM 778 O O . GLU A 1 93 ? 19.543 9.740 -10.761 1.00 96.62 93 GLU A O 1
ATOM 783 N N . PHE A 1 94 ? 17.759 9.242 -12.021 1.00 96.88 94 PHE A N 1
ATOM 784 C CA . PHE A 1 94 ? 18.319 8.008 -12.583 1.00 96.88 94 PHE A CA 1
ATOM 785 C C . PHE A 1 94 ? 19.014 8.217 -13.935 1.00 96.88 94 PHE A C 1
ATOM 787 O O . PHE A 1 94 ? 19.501 7.260 -14.528 1.00 96.88 94 PHE A O 1
ATOM 794 N N . HIS A 1 95 ? 19.047 9.450 -14.453 1.00 97.31 95 HIS A N 1
ATOM 795 C CA . HIS A 1 95 ? 19.590 9.782 -15.777 1.00 97.31 95 HIS A CA 1
ATOM 796 C C . HIS A 1 95 ? 19.012 8.920 -16.916 1.00 97.31 95 HIS A C 1
ATOM 798 O O . HIS A 1 95 ? 19.710 8.519 -17.849 1.00 97.31 95 HIS A O 1
ATOM 804 N N . ILE A 1 96 ? 17.707 8.646 -16.855 1.00 97.00 96 ILE A N 1
ATOM 805 C CA . ILE A 1 96 ? 16.998 7.786 -17.808 1.00 97.00 96 ILE A CA 1
ATOM 806 C C . ILE A 1 96 ? 15.948 8.549 -18.610 1.00 97.00 96 ILE A C 1
ATOM 808 O O . ILE A 1 96 ? 15.373 9.546 -18.176 1.00 97.00 96 ILE A O 1
ATOM 812 N N . SER A 1 97 ? 15.650 8.041 -19.804 1.00 97.75 97 SER A N 1
ATOM 813 C CA . SER A 1 97 ? 14.610 8.606 -20.659 1.00 97.75 97 SER A CA 1
ATOM 814 C C . SER A 1 97 ? 13.201 8.325 -20.124 1.00 97.75 97 SER A C 1
ATOM 816 O O . SER A 1 97 ? 12.955 7.377 -19.371 1.00 97.75 97 SER A O 1
ATOM 818 N N . ARG A 1 98 ? 12.224 9.105 -20.600 1.00 96.88 98 ARG A N 1
ATOM 819 C CA . ARG A 1 98 ? 10.808 8.939 -20.241 1.00 96.88 98 ARG A CA 1
ATOM 820 C C . ARG A 1 98 ? 10.258 7.552 -20.586 1.00 96.88 98 ARG A C 1
ATOM 822 O O . ARG A 1 98 ? 9.449 6.998 -19.840 1.00 96.88 98 ARG A O 1
ATOM 829 N N . SER A 1 99 ? 10.706 6.969 -21.699 1.00 97.81 99 SER A N 1
ATOM 830 C CA . SER A 1 99 ? 10.339 5.603 -22.088 1.00 97.81 99 SER A CA 1
ATOM 831 C C . SER A 1 99 ? 10.891 4.567 -21.109 1.00 97.81 99 SER A C 1
ATOM 833 O O . SER A 1 99 ? 10.192 3.607 -20.781 1.00 97.81 99 SER A O 1
ATOM 835 N N . THR A 1 100 ? 12.108 4.775 -20.602 1.00 97.62 100 THR A N 1
ATOM 836 C CA . THR A 1 100 ? 12.724 3.895 -19.605 1.00 97.62 100 THR A CA 1
ATOM 837 C C . THR A 1 100 ? 12.002 3.991 -18.265 1.00 97.62 100 THR A C 1
ATOM 839 O O . THR A 1 100 ? 11.652 2.946 -17.727 1.00 97.62 100 THR A O 1
ATOM 842 N N . VAL A 1 101 ? 11.642 5.195 -17.796 1.00 97.50 101 VAL A N 1
ATOM 843 C CA . VAL A 1 101 ? 10.788 5.383 -16.601 1.00 97.50 101 VAL A CA 1
ATOM 844 C C . VAL A 1 101 ? 9.477 4.609 -16.729 1.00 97.50 101 VAL A C 1
ATOM 846 O O . VAL A 1 101 ? 9.097 3.870 -15.822 1.00 97.50 101 VAL A O 1
ATOM 849 N N . ARG A 1 102 ? 8.794 4.716 -17.879 1.00 97.06 102 ARG A N 1
ATOM 850 C CA . ARG A 1 102 ? 7.555 3.963 -18.134 1.00 97.06 102 ARG A CA 1
ATOM 851 C C . ARG A 1 102 ? 7.784 2.451 -18.051 1.00 97.06 102 ARG A C 1
ATOM 853 O O . ARG A 1 102 ? 6.961 1.740 -17.476 1.00 97.06 102 ARG A O 1
ATOM 860 N N . ASN A 1 103 ? 8.879 1.957 -18.627 1.00 97.88 103 ASN A N 1
ATOM 861 C CA . ASN A 1 103 ? 9.208 0.535 -18.612 1.00 97.88 103 ASN A CA 1
ATOM 862 C C . ASN A 1 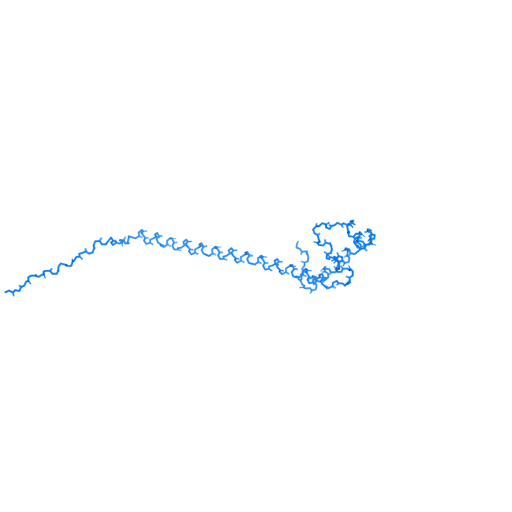103 ? 9.560 0.037 -17.203 1.00 97.88 103 ASN A C 1
ATOM 864 O O . ASN A 1 103 ? 9.075 -1.012 -16.792 1.00 97.88 103 ASN A O 1
ATOM 868 N N . TRP A 1 104 ? 10.369 0.788 -16.455 1.00 97.69 104 TRP A N 1
ATOM 869 C CA . TRP A 1 104 ? 10.774 0.444 -15.091 1.00 97.69 104 TRP A CA 1
ATOM 870 C C . TRP A 1 104 ? 9.586 0.456 -14.137 1.00 97.69 104 TRP A C 1
ATOM 872 O O . TRP A 1 104 ? 9.394 -0.510 -13.407 1.00 97.69 104 TRP A O 1
ATOM 882 N N . ARG A 1 105 ? 8.700 1.454 -14.239 1.00 96.31 105 ARG A N 1
ATOM 883 C CA . ARG A 1 105 ? 7.428 1.469 -13.505 1.00 96.31 105 ARG A CA 1
ATOM 884 C C . ARG A 1 105 ? 6.609 0.205 -13.757 1.00 96.31 105 ARG A C 1
ATOM 886 O O . ARG A 1 105 ? 6.088 -0.380 -12.815 1.00 96.31 105 ARG A O 1
ATOM 893 N N . ARG A 1 106 ? 6.477 -0.209 -15.021 1.00 97.31 106 ARG A N 1
ATOM 894 C CA . ARG A 1 106 ? 5.763 -1.445 -15.361 1.00 97.31 106 ARG A CA 1
ATOM 895 C C . ARG A 1 106 ? 6.425 -2.657 -14.703 1.00 97.31 106 ARG A C 1
ATOM 897 O O . ARG A 1 106 ? 5.726 -3.425 -14.064 1.00 97.31 106 ARG A O 1
ATOM 904 N N . LYS A 1 107 ? 7.755 -2.774 -14.775 1.00 97.25 107 LYS A N 1
ATOM 905 C CA . LYS A 1 107 ? 8.496 -3.869 -14.124 1.00 97.25 107 LYS A CA 1
ATOM 906 C C . LYS A 1 107 ? 8.280 -3.912 -12.609 1.00 97.25 107 LYS A C 1
ATOM 908 O O . LYS A 1 107 ? 8.075 -4.991 -12.071 1.00 97.25 107 LYS A O 1
ATOM 913 N N . VAL A 1 108 ? 8.305 -2.759 -11.937 1.00 97.00 108 VAL A N 1
ATOM 914 C CA . VAL A 1 108 ? 8.032 -2.664 -10.493 1.00 97.00 108 VAL A CA 1
ATOM 915 C C . VAL A 1 108 ? 6.609 -3.128 -10.182 1.00 97.00 108 VAL A C 1
ATOM 917 O O . VAL A 1 108 ? 6.419 -3.956 -9.298 1.00 97.00 108 VAL A O 1
ATOM 920 N N . LEU A 1 109 ? 5.613 -2.652 -10.934 1.00 95.25 109 LEU A N 1
ATOM 921 C CA . LEU A 1 109 ? 4.214 -3.052 -10.748 1.00 95.25 109 LEU A CA 1
ATOM 922 C C . LEU A 1 109 ? 3.995 -4.550 -10.982 1.00 95.25 109 LEU A C 1
ATOM 924 O O . LEU A 1 109 ? 3.314 -5.195 -10.188 1.00 95.25 109 LEU A O 1
ATOM 928 N N . ASP A 1 110 ? 4.567 -5.100 -12.052 1.00 95.56 110 ASP A N 1
ATOM 929 C CA . ASP A 1 110 ? 4.457 -6.523 -12.377 1.00 95.56 110 ASP A CA 1
ATOM 930 C C . ASP A 1 110 ? 5.120 -7.384 -11.292 1.00 95.56 110 ASP A C 1
ATOM 932 O O . ASP A 1 110 ? 4.552 -8.391 -10.876 1.00 95.56 110 ASP A O 1
ATOM 936 N N . HIS A 1 111 ? 6.266 -6.945 -10.762 1.00 95.44 111 HIS A N 1
ATOM 937 C CA . HIS A 1 111 ? 6.933 -7.616 -9.651 1.00 95.44 111 HIS A CA 1
ATOM 938 C C . HIS A 1 111 ? 6.084 -7.614 -8.376 1.00 95.44 111 HIS A C 1
ATOM 940 O O . HIS A 1 111 ? 5.853 -8.669 -7.793 1.00 95.44 111 HIS A O 1
ATOM 946 N N . VAL A 1 112 ? 5.581 -6.448 -7.955 1.00 94.56 112 VAL A N 1
ATOM 947 C CA . VAL A 1 112 ? 4.735 -6.343 -6.755 1.00 94.56 112 VAL A CA 1
ATOM 948 C C . VAL A 1 112 ? 3.494 -7.228 -6.898 1.00 94.56 112 VAL A C 1
ATOM 950 O O . VAL A 1 112 ? 3.152 -7.951 -5.966 1.00 94.56 112 VAL A O 1
ATOM 953 N N . ARG A 1 113 ? 2.871 -7.255 -8.085 1.00 92.94 113 ARG A N 1
ATOM 954 C CA . ARG A 1 113 ? 1.756 -8.165 -8.390 1.00 92.94 113 ARG A CA 1
ATOM 955 C C . ARG A 1 113 ? 2.125 -9.626 -8.218 1.00 92.94 113 ARG A C 1
ATOM 957 O O . ARG A 1 113 ? 1.392 -10.358 -7.562 1.00 92.94 113 ARG A O 1
ATOM 964 N N . GLU A 1 114 ? 3.259 -10.040 -8.763 1.00 92.75 114 GLU A N 1
ATOM 965 C CA . GLU A 1 114 ? 3.728 -11.417 -8.650 1.00 92.75 114 GLU A CA 1
ATOM 966 C C . GLU A 1 114 ? 3.967 -11.825 -7.188 1.00 92.75 114 GLU A C 1
ATOM 968 O O . GLU A 1 114 ? 3.560 -12.915 -6.779 1.00 92.75 114 GLU A O 1
ATOM 973 N N . VAL A 1 115 ? 4.590 -10.957 -6.383 1.00 91.62 115 VAL A N 1
ATOM 974 C CA . VAL A 1 115 ? 4.826 -11.240 -4.959 1.00 91.62 115 VAL A CA 1
ATOM 975 C C . VAL A 1 115 ? 3.500 -11.353 -4.207 1.00 91.62 115 VAL A C 1
ATOM 977 O O . VAL A 1 115 ? 3.306 -12.316 -3.470 1.00 91.62 115 VAL A O 1
ATOM 980 N N . TYR A 1 116 ? 2.555 -10.439 -4.437 1.00 90.44 116 TYR A N 1
ATOM 981 C CA . TYR A 1 116 ? 1.233 -10.484 -3.801 1.00 90.44 116 TYR A CA 1
ATOM 982 C C . TYR A 1 116 ? 0.479 -11.773 -4.142 1.00 90.44 116 TYR A C 1
ATOM 984 O O . TYR A 1 116 ? 0.021 -12.466 -3.231 1.00 90.44 116 TYR A O 1
ATOM 992 N N . MET A 1 117 ? 0.452 -12.163 -5.422 1.00 89.94 117 MET A N 1
ATOM 993 C CA . MET A 1 117 ? -0.163 -13.423 -5.854 1.00 89.94 117 MET A CA 1
ATOM 994 C C . MET A 1 117 ? 0.462 -14.637 -5.152 1.00 89.94 117 MET A C 1
ATOM 996 O O . MET A 1 117 ? -0.261 -15.531 -4.717 1.00 89.94 117 MET A O 1
ATOM 1000 N N . LYS A 1 118 ? 1.793 -14.669 -4.994 1.00 88.75 118 LYS A N 1
ATOM 1001 C CA . LYS A 1 118 ? 2.497 -15.760 -4.292 1.00 88.75 118 LYS A CA 1
ATOM 1002 C C . LYS A 1 118 ? 2.206 -15.799 -2.794 1.00 88.75 118 LYS A C 1
ATOM 1004 O O . LYS A 1 118 ? 2.173 -16.880 -2.217 1.00 88.75 118 LYS A O 1
ATOM 1009 N N . MET A 1 119 ? 1.997 -14.643 -2.174 1.00 84.81 119 MET A N 1
ATOM 1010 C CA . MET A 1 119 ? 1.640 -14.536 -0.758 1.00 84.81 119 MET A CA 1
ATOM 1011 C C . MET A 1 119 ? 0.155 -14.844 -0.490 1.00 84.81 119 MET A C 1
ATOM 1013 O O . MET A 1 119 ? -0.269 -14.845 0.661 1.00 84.81 119 MET A O 1
ATOM 1017 N N . GLY A 1 120 ? -0.641 -15.119 -1.530 1.00 83.56 120 GLY A N 1
ATOM 1018 C CA . GLY A 1 120 ? -2.081 -15.349 -1.400 1.00 83.56 120 GLY A CA 1
ATOM 1019 C C . GLY A 1 120 ? -2.885 -14.066 -1.172 1.00 83.56 120 GLY A C 1
ATOM 1020 O O . GLY A 1 120 ? -4.062 -14.137 -0.821 1.00 83.56 120 GLY A O 1
ATOM 1021 N N . PHE A 1 121 ? -2.275 -12.897 -1.387 1.00 73.50 121 PHE A N 1
ATOM 1022 C CA . PHE A 1 121 ? -2.952 -11.607 -1.347 1.00 73.50 121 PHE A CA 1
ATOM 1023 C C . PHE A 1 121 ? -3.384 -11.205 -2.762 1.00 73.50 121 PHE A C 1
ATOM 1025 O O . PHE A 1 121 ? -2.612 -11.284 -3.717 1.00 73.50 121 PHE A O 1
ATOM 1032 N N . SER A 1 122 ? -4.622 -10.741 -2.910 1.00 64.38 122 SER A N 1
ATOM 1033 C CA . SER A 1 122 ? -5.069 -10.094 -4.145 1.00 64.38 122 SER A CA 1
ATOM 1034 C C . SER A 1 122 ? -4.824 -8.592 -4.036 1.00 64.38 122 SER A C 1
ATOM 1036 O O . SER A 1 122 ? -5.244 -7.974 -3.060 1.00 64.38 122 SER A O 1
ATOM 1038 N N . LEU A 1 123 ? -4.181 -7.998 -5.046 1.00 60.72 123 LEU A N 1
ATOM 1039 C CA . LEU A 1 123 ? -4.137 -6.535 -5.209 1.00 60.72 123 LEU A CA 1
ATOM 1040 C C . LEU A 1 123 ? -5.484 -5.961 -5.678 1.00 60.72 123 LEU A C 1
ATOM 1042 O O . LEU A 1 123 ? -5.642 -4.745 -5.717 1.00 60.72 123 LEU A O 1
ATOM 1046 N N . GLU A 1 124 ? -6.437 -6.821 -6.039 1.00 57.19 124 GLU A N 1
ATOM 1047 C CA . GLU A 1 124 ? -7.793 -6.441 -6.422 1.00 57.19 124 GLU A CA 1
ATOM 1048 C C . GLU A 1 124 ? -8.788 -6.815 -5.315 1.00 57.19 124 GLU A C 1
ATOM 1050 O O . GLU A 1 124 ? -8.889 -7.982 -4.914 1.00 57.19 124 GLU A O 1
ATOM 1055 N N . LYS A 1 125 ? -9.526 -5.804 -4.853 1.00 43.62 125 LYS A N 1
ATOM 1056 C CA . LYS A 1 125 ? -10.863 -5.908 -4.267 1.00 43.62 125 LYS A CA 1
ATOM 1057 C C . LYS A 1 125 ? -11.781 -4.955 -5.012 1.00 43.62 125 LYS A C 1
ATOM 1059 O O . LYS A 1 125 ? -11.318 -3.828 -5.298 1.00 43.62 125 LYS A O 1
#

Foldseek 3Di:
DDDDDDPDPDPPPDPDPPDDPVNVVVVVVVVVVVVVVVVVVVVVVVVVVVVVVVVVVVVVLQVVLLVPDDDPLSVLVVLCPDPPDDLVVSCVVVVHDSVVSVVSVVVSVVSSCVSCVVVVHHPPD